Protein AF-A0A368FIL4-F1 (afdb_monomer)

Solvent-accessible surface area (backbone atoms only — not comparable to full-atom values): 5649 Å² total; per-residue (Å²): 130,75,32,66,83,40,86,49,72,51,72,52,73,48,75,58,92,94,43,82,45,78,49,76,50,57,79,51,52,62,86,80,75,32,95,77,79,68,46,59,84,88,57,95,45,74,69,54,56,28,63,70,61,33,86,84,34,40,52,98,87,36,69,73,55,84,78,60,72,45,98,85,46,69,74,75,76,82,78,77,80,80,130

Radius of gyration: 16.31 Å; Cα contacts (8 Å, |Δi|>4): 79; chains: 1; bounding box: 42×24×40 Å

Foldseek 3Di:
DLQQQFPDKDKDWDDDPPDIDIDMDTPDDCVPQPPPSDRDDDDPDLVRLCPQAHPPQQDPSHGNDNRDDDPVDDRRPPPPPDD

Mean predicted aligned error: 9.99 Å

Sequence (83 aa):
MAYSVSMNFACTYQMCSKKYYQLCLYKNNAFTENNQGKLYNPANSLSDVCADCGVPACQNALCTNAFTPGKLFPPTEKRFWIW

Structure (mmCIF, N/CA/C/O backbone):
data_AF-A0A368FIL4-F1
#
_entry.id   AF-A0A368FIL4-F1
#
loop_
_atom_site.group_PDB
_atom_site.id
_atom_site.type_symbol
_atom_site.label_atom_id
_atom_site.label_alt_id
_atom_site.label_comp_id
_atom_site.label_asym_id
_atom_site.label_entity_id
_atom_site.label_seq_id
_atom_site.pdbx_PDB_ins_code
_atom_site.Cartn_x
_atom_site.Cartn_y
_atom_site.Cartn_z
_atom_site.occupancy
_atom_site.B_iso_or_equiv
_atom_site.auth_seq_id
_atom_site.auth_comp_id
_atom_site.auth_asym_id
_atom_site.auth_atom_id
_atom_site.pdbx_PDB_model_num
ATOM 1 N N . MET A 1 1 ? -0.753 2.780 2.590 1.00 77.06 1 MET A N 1
ATOM 2 C CA . MET A 1 1 ? -1.684 2.390 1.509 1.00 77.06 1 MET A CA 1
ATOM 3 C C . MET A 1 1 ? -0.952 2.259 0.180 1.00 77.06 1 MET A C 1
ATOM 5 O O . MET A 1 1 ? -0.977 1.185 -0.383 1.00 77.06 1 MET A O 1
ATOM 9 N N . ALA A 1 2 ? -0.232 3.288 -0.283 1.00 81.50 2 ALA A N 1
ATOM 10 C CA . ALA A 1 2 ? 0.474 3.273 -1.573 1.00 81.50 2 ALA A CA 1
ATOM 11 C C . ALA A 1 2 ? 1.864 2.592 -1.561 1.00 81.50 2 ALA A C 1
ATOM 13 O O . ALA A 1 2 ? 2.726 2.953 -2.355 1.00 81.50 2 ALA A O 1
ATOM 14 N N . TYR A 1 3 ? 2.137 1.672 -0.628 1.00 84.50 3 TYR A N 1
ATOM 15 C CA . TYR A 1 3 ? 3.447 1.014 -0.597 1.00 84.50 3 TYR A CA 1
ATOM 16 C C . TYR A 1 3 ? 3.476 -0.085 -1.659 1.00 84.50 3 TYR A C 1
ATOM 18 O O . TYR A 1 3 ? 2.793 -1.090 -1.497 1.00 84.50 3 TYR A O 1
ATOM 26 N N . SER A 1 4 ? 4.247 0.119 -2.727 1.00 79.00 4 SER A N 1
ATOM 27 C CA . SER A 1 4 ? 4.284 -0.734 -3.932 1.00 79.00 4 SER A CA 1
ATOM 28 C C . SER A 1 4 ? 4.592 -2.212 -3.662 1.00 79.00 4 SER A C 1
ATOM 30 O O . SER A 1 4 ? 4.111 -3.082 -4.379 1.00 79.00 4 SER A O 1
ATOM 32 N N . VA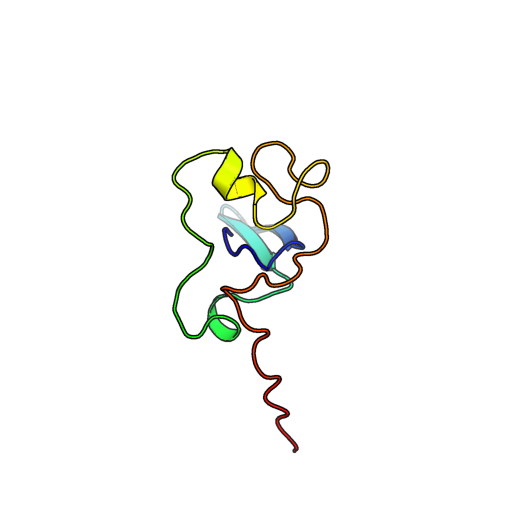L A 1 5 ? 5.334 -2.508 -2.592 1.00 77.19 5 VAL A N 1
ATOM 33 C CA . VAL A 1 5 ? 5.674 -3.880 -2.174 1.00 77.19 5 VAL A CA 1
ATOM 34 C C . VAL A 1 5 ? 4.520 -4.558 -1.409 1.00 77.19 5 VAL A C 1
ATOM 36 O O . VAL A 1 5 ? 4.482 -5.778 -1.261 1.00 77.19 5 VAL A O 1
ATOM 39 N N . SER A 1 6 ? 3.548 -3.788 -0.913 1.00 79.75 6 SER A N 1
ATOM 40 C CA . SER A 1 6 ? 2.438 -4.290 -0.101 1.00 79.75 6 SER A CA 1
ATOM 41 C C . SER A 1 6 ? 1.221 -4.610 -0.965 1.00 79.75 6 SER A C 1
ATOM 43 O O . SER A 1 6 ? 0.413 -3.741 -1.278 1.00 79.75 6 SER A O 1
ATOM 45 N N . MET A 1 7 ? 1.085 -5.879 -1.347 1.00 75.50 7 MET A N 1
ATOM 46 C CA . MET A 1 7 ? -0.008 -6.342 -2.216 1.00 75.50 7 MET A CA 1
ATOM 47 C C . MET A 1 7 ? -1.222 -6.892 -1.463 1.00 75.50 7 MET A C 1
ATOM 49 O O . MET A 1 7 ? -2.312 -6.974 -2.020 1.00 75.50 7 MET A O 1
ATOM 53 N N . ASN A 1 8 ? -1.044 -7.257 -0.191 1.00 79.44 8 ASN A N 1
ATOM 54 C CA . ASN A 1 8 ? -2.087 -7.881 0.614 1.00 79.44 8 ASN A CA 1
ATOM 55 C C . ASN A 1 8 ? -2.416 -6.998 1.811 1.00 79.44 8 ASN A C 1
ATOM 57 O O . ASN A 1 8 ? -1.530 -6.634 2.592 1.00 79.44 8 ASN A O 1
ATOM 61 N N . PHE A 1 9 ? -3.703 -6.726 1.988 1.00 87.75 9 PHE A N 1
ATOM 62 C CA . PHE A 1 9 ? -4.222 -6.048 3.160 1.00 87.75 9 PHE A CA 1
ATOM 63 C C . PHE A 1 9 ? -5.525 -6.701 3.617 1.00 87.75 9 PHE A C 1
ATOM 65 O O . PHE A 1 9 ? -6.236 -7.327 2.833 1.00 87.75 9 PHE A O 1
ATOM 72 N N . ALA A 1 10 ? -5.831 -6.553 4.898 1.00 90.06 10 ALA A N 1
ATOM 73 C CA . ALA A 1 10 ? -7.104 -6.945 5.478 1.00 90.06 10 ALA A CA 1
ATOM 74 C C . ALA 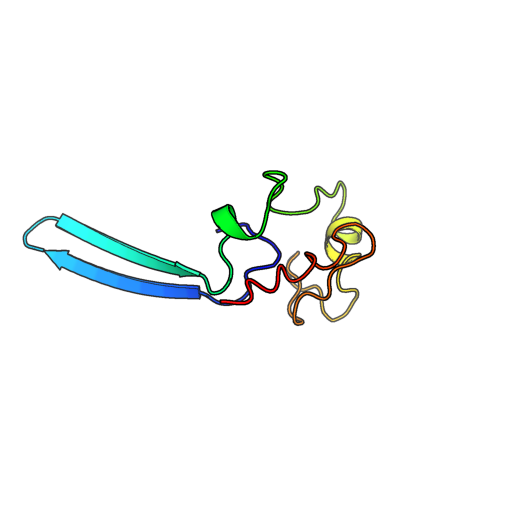A 1 10 ? -7.621 -5.786 6.321 1.00 90.06 10 ALA A C 1
ATOM 76 O O . ALA A 1 10 ? -6.868 -5.200 7.098 1.00 90.06 10 ALA A O 1
ATOM 77 N N . CYS A 1 11 ? -8.898 -5.453 6.167 1.00 93.06 11 CYS A N 1
ATOM 78 C CA . CYS A 1 11 ? -9.542 -4.421 6.962 1.00 93.06 11 CYS A CA 1
ATOM 79 C C . CYS A 1 11 ? -10.666 -5.021 7.800 1.00 93.06 11 CYS A C 1
ATOM 81 O O . CYS A 1 11 ? -11.395 -5.898 7.345 1.00 93.06 11 CYS A O 1
ATOM 83 N N . THR A 1 12 ? -10.828 -4.500 9.006 1.00 95.19 12 THR A N 1
ATOM 84 C CA . THR A 1 12 ? -12.000 -4.705 9.849 1.00 95.19 12 THR A CA 1
ATOM 85 C C . THR A 1 12 ? -12.584 -3.349 10.219 1.00 95.19 12 THR A C 1
ATOM 87 O O . THR A 1 12 ? -11.885 -2.329 10.216 1.00 95.19 12 THR A O 1
ATOM 90 N N . TYR A 1 13 ? -13.873 -3.327 10.518 1.00 96.06 13 TYR A N 1
ATOM 91 C CA . TYR A 1 13 ? -14.551 -2.144 11.012 1.00 96.06 13 TYR A CA 1
ATOM 92 C C . TYR A 1 13 ? -15.430 -2.514 12.199 1.00 96.06 13 TYR A C 1
ATOM 94 O O . TYR A 1 13 ? -15.964 -3.619 12.282 1.00 96.06 13 TYR A O 1
ATOM 102 N N . GLN A 1 14 ? -15.585 -1.574 13.123 1.00 95.62 14 GLN A N 1
ATOM 103 C CA . GLN A 1 14 ? -16.433 -1.751 14.290 1.00 95.62 14 GLN A CA 1
ATOM 104 C C . GLN A 1 14 ? -17.078 -0.424 14.677 1.00 95.62 14 GLN A C 1
ATOM 106 O O . GLN A 1 14 ? -16.431 0.623 14.717 1.00 95.62 14 GLN A O 1
ATOM 111 N N . MET A 1 15 ? -18.370 -0.476 14.989 1.00 96.00 15 MET A N 1
ATOM 112 C CA . MET A 1 15 ? -19.072 0.626 15.637 1.00 96.00 15 MET A CA 1
ATOM 113 C C . MET A 1 15 ? -18.979 0.457 17.153 1.00 96.00 15 MET A C 1
ATOM 115 O O . MET A 1 15 ? -19.399 -0.567 17.689 1.00 96.00 15 MET A O 1
ATOM 119 N N . CYS A 1 16 ? -18.464 1.472 17.845 1.00 92.62 16 CYS A N 1
ATOM 120 C CA . CYS A 1 16 ? -18.488 1.547 19.304 1.00 92.62 16 CYS A CA 1
ATOM 121 C C . CYS A 1 16 ? -19.324 2.765 19.707 1.00 92.62 16 CYS A C 1
ATOM 123 O O . CYS A 1 16 ? -18.881 3.917 19.618 1.00 92.62 16 CYS A O 1
ATOM 125 N N . SER A 1 17 ? -20.564 2.509 20.124 1.00 93.06 17 SER A N 1
ATOM 126 C CA . SER A 1 17 ? -21.582 3.530 20.396 1.00 93.06 17 SER A CA 1
ATOM 127 C C . SER A 1 17 ? -21.851 4.414 19.167 1.00 93.06 17 SER A C 1
ATOM 129 O O . SER A 1 17 ? -22.438 3.946 18.199 1.00 93.06 17 SER A O 1
ATOM 131 N N . LYS A 1 18 ? -21.420 5.684 19.179 1.00 94.00 18 LYS A N 1
ATOM 132 C CA . LYS A 1 18 ? -21.588 6.635 18.061 1.00 94.00 18 LYS A CA 1
ATOM 133 C C . LYS A 1 18 ? -20.308 6.835 17.241 1.00 94.00 18 LYS A C 1
ATOM 135 O O . LYS A 1 18 ? -20.242 7.752 16.429 1.00 94.00 18 LYS A O 1
ATOM 140 N N . LYS A 1 19 ? -19.262 6.046 17.503 1.00 93.69 19 LYS A N 1
ATOM 141 C CA . LYS A 1 19 ? -17.957 6.176 16.849 1.00 93.69 19 LYS A CA 1
ATOM 142 C C . LYS A 1 19 ? -17.722 4.999 15.912 1.00 93.69 19 LYS A C 1
ATOM 144 O O . LYS A 1 19 ? -17.880 3.846 16.309 1.00 93.69 19 LYS A O 1
ATOM 149 N N . TYR A 1 20 ? -17.316 5.316 14.691 1.00 95.56 20 TYR A N 1
ATOM 150 C CA . TYR A 1 20 ? -16.906 4.346 13.688 1.00 95.56 20 TYR A CA 1
ATOM 151 C C . TYR A 1 20 ? -15.387 4.171 13.732 1.00 95.56 20 TYR A C 1
ATOM 153 O O . TYR A 1 20 ? -14.647 5.154 13.672 1.00 95.56 20 TYR A O 1
ATOM 161 N N . TYR A 1 21 ? -14.935 2.925 13.831 1.00 95.75 21 TYR A N 1
ATOM 162 C CA . TYR A 1 21 ? -13.527 2.553 13.786 1.00 95.75 21 TYR A CA 1
ATOM 163 C C . TYR A 1 21 ? -13.271 1.678 12.564 1.00 95.75 21 TYR A C 1
ATOM 165 O O . TYR A 1 21 ? -14.017 0.735 12.307 1.00 95.75 21 TYR A O 1
ATOM 173 N N . GLN A 1 22 ? -12.187 1.967 11.849 1.00 95.88 22 GLN A N 1
ATOM 174 C CA . GLN A 1 22 ? -11.681 1.146 10.756 1.00 95.88 22 GLN A CA 1
ATOM 175 C C . GLN A 1 22 ? -10.212 0.840 11.021 1.00 95.88 22 GLN A C 1
ATOM 177 O O . GLN A 1 22 ? -9.416 1.745 11.269 1.00 95.88 22 GLN A O 1
ATOM 182 N N . LEU A 1 23 ? -9.860 -0.437 10.959 1.00 93.38 23 LEU A N 1
ATOM 183 C CA . LEU A 1 23 ? -8.497 -0.916 11.118 1.00 93.38 23 LEU A CA 1
ATOM 184 C C . LEU A 1 23 ? -8.113 -1.696 9.868 1.00 93.38 23 LEU A C 1
ATOM 186 O O . LEU A 1 23 ? -8.762 -2.684 9.546 1.00 93.38 23 LEU A O 1
ATOM 190 N N . CYS A 1 24 ? -7.051 -1.271 9.191 1.00 91.38 24 CYS A N 1
ATOM 191 C CA . CYS A 1 24 ? -6.491 -1.976 8.043 1.00 91.38 24 CYS A CA 1
ATOM 192 C C . CYS A 1 24 ? -5.055 -2.402 8.343 1.00 91.38 24 CYS A C 1
ATOM 194 O O . CYS A 1 24 ? -4.210 -1.572 8.679 1.00 91.38 24 CYS A O 1
ATOM 196 N N . LEU A 1 25 ? -4.790 -3.696 8.198 1.00 89.06 25 LEU A N 1
ATOM 197 C CA . LEU A 1 25 ? -3.483 -4.314 8.353 1.00 89.06 25 LEU A CA 1
ATOM 198 C C . LEU A 1 25 ? -2.908 -4.622 6.974 1.00 89.06 25 LEU A C 1
ATOM 200 O O . LEU A 1 25 ? -3.603 -5.147 6.107 1.00 89.06 25 LEU A O 1
ATOM 204 N N . TYR A 1 26 ? -1.633 -4.308 6.793 1.00 85.94 26 TYR A N 1
ATOM 205 C CA . TYR A 1 26 ? -0.883 -4.537 5.563 1.00 85.94 26 TYR A CA 1
ATOM 206 C C . TYR A 1 26 ? 0.169 -5.608 5.833 1.00 85.94 26 TYR A C 1
ATOM 208 O O . TYR A 1 26 ? 0.818 -5.564 6.877 1.00 85.94 26 TYR A O 1
ATOM 216 N N . LYS A 1 27 ? 0.345 -6.560 4.908 1.00 80.56 27 LYS A N 1
ATOM 217 C CA . LYS A 1 27 ? 1.331 -7.642 5.072 1.00 80.56 27 LYS A CA 1
ATOM 218 C C . LYS A 1 27 ? 2.754 -7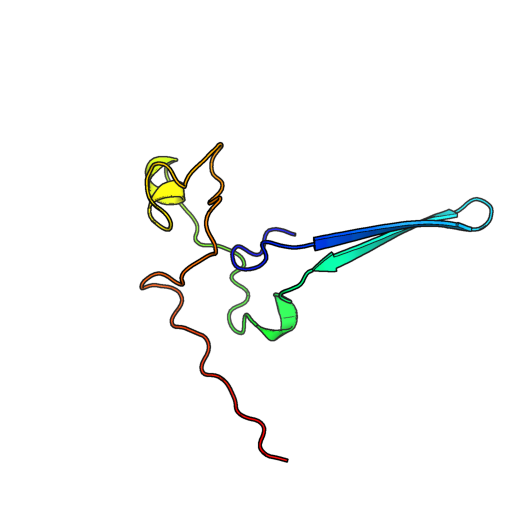.098 5.216 1.00 80.56 27 LYS A C 1
ATOM 220 O O . LYS A 1 27 ? 3.501 -7.575 6.062 1.00 80.56 27 LYS A O 1
ATOM 225 N N . ASN A 1 28 ? 3.087 -6.102 4.398 1.00 79.88 28 ASN A N 1
ATOM 226 C CA . ASN A 1 28 ? 4.381 -5.436 4.414 1.00 79.88 28 ASN A CA 1
ATOM 227 C C . ASN A 1 28 ? 4.222 -4.022 4.963 1.00 79.88 28 ASN A C 1
ATOM 229 O O . ASN A 1 28 ? 3.337 -3.269 4.527 1.00 79.88 28 ASN A O 1
ATOM 233 N N . ASN A 1 29 ? 5.090 -3.665 5.906 1.00 77.06 29 ASN A N 1
ATOM 234 C CA . ASN A 1 29 ? 5.049 -2.390 6.601 1.00 77.06 29 ASN A CA 1
ATOM 235 C C . ASN A 1 29 ? 6.096 -1.426 6.034 1.00 77.06 29 ASN A C 1
ATOM 237 O O . ASN A 1 29 ? 7.295 -1.569 6.266 1.00 77.06 29 ASN A O 1
ATOM 241 N N . ALA A 1 30 ? 5.621 -0.374 5.365 1.00 75.94 30 ALA A N 1
ATOM 242 C CA . ALA A 1 30 ? 6.466 0.686 4.822 1.00 75.94 30 ALA A CA 1
ATOM 243 C C . ALA A 1 30 ? 7.305 1.410 5.889 1.00 75.94 30 ALA A C 1
ATOM 245 O O . ALA A 1 30 ? 8.347 1.959 5.566 1.00 75.94 30 ALA A O 1
ATOM 246 N N . PHE A 1 31 ? 6.874 1.436 7.151 1.00 73.94 31 PHE A N 1
ATOM 247 C CA . PHE A 1 31 ? 7.634 2.090 8.214 1.00 73.94 31 PHE A CA 1
ATOM 248 C C . PHE A 1 31 ? 8.902 1.312 8.594 1.00 73.94 31 PHE A C 1
ATOM 250 O O . PHE A 1 31 ? 9.910 1.913 8.942 1.00 73.94 31 PHE A O 1
ATOM 257 N N . THR A 1 32 ? 8.860 -0.021 8.522 1.00 72.88 32 THR A N 1
ATOM 258 C CA . THR A 1 32 ? 9.977 -0.888 8.933 1.00 72.88 32 THR A CA 1
ATOM 259 C C . THR A 1 32 ? 10.789 -1.419 7.759 1.00 72.88 32 THR A C 1
ATOM 261 O O . THR A 1 32 ? 11.967 -1.713 7.916 1.00 72.88 32 THR A O 1
ATOM 264 N N . GLU A 1 33 ? 10.171 -1.572 6.589 1.00 68.88 33 GLU A N 1
ATOM 265 C CA . GLU A 1 33 ? 10.794 -2.208 5.420 1.00 68.88 33 GLU A CA 1
ATOM 266 C C . GLU A 1 33 ? 11.364 -1.205 4.414 1.00 68.88 33 GLU A C 1
ATOM 268 O O . GLU A 1 33 ? 12.072 -1.592 3.485 1.00 68.88 33 GLU A O 1
ATOM 273 N N . ASN A 1 34 ? 11.096 0.087 4.598 1.00 69.50 34 ASN A N 1
ATOM 274 C CA . ASN A 1 34 ? 11.561 1.136 3.705 1.00 69.50 34 ASN A CA 1
ATOM 275 C C . ASN A 1 34 ? 12.343 2.206 4.473 1.00 69.50 34 ASN A C 1
ATOM 277 O O . ASN A 1 34 ? 11.812 3.221 4.920 1.00 69.50 34 ASN A O 1
ATOM 281 N N . ASN A 1 35 ? 13.655 1.989 4.546 1.00 61.81 35 ASN A N 1
ATOM 282 C CA . ASN A 1 35 ? 14.610 2.879 5.212 1.00 61.81 35 ASN A CA 1
ATOM 283 C C . ASN A 1 35 ? 14.802 4.235 4.506 1.00 61.81 35 ASN A C 1
ATOM 285 O O . 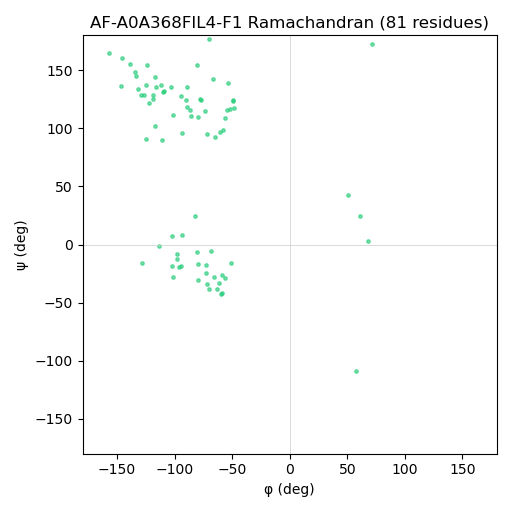ASN A 1 35 ? 15.533 5.085 5.002 1.00 61.81 35 ASN A O 1
ATOM 289 N N . GLN A 1 36 ? 14.191 4.436 3.336 1.00 67.31 36 GLN A N 1
ATOM 290 C CA . GLN A 1 36 ? 14.404 5.606 2.480 1.00 67.31 36 GLN A CA 1
ATOM 291 C C . GLN A 1 36 ? 13.156 6.496 2.371 1.00 67.31 36 GLN A C 1
ATOM 293 O O . GLN A 1 36 ? 13.182 7.496 1.657 1.00 67.31 36 GLN A O 1
ATOM 298 N N . GLY A 1 37 ? 12.045 6.124 3.019 1.00 71.25 37 GLY A N 1
ATOM 299 C CA . GLY A 1 37 ? 10.774 6.854 2.947 1.00 71.25 37 GLY A CA 1
ATOM 300 C C . GLY A 1 37 ? 10.072 6.811 1.579 1.00 71.25 37 GLY A C 1
ATOM 301 O O . GLY A 1 37 ? 9.009 7.402 1.414 1.00 71.25 37 GLY A O 1
ATOM 302 N N . LYS A 1 38 ? 10.614 6.090 0.587 1.00 75.56 38 LYS A N 1
ATOM 303 C CA . LYS A 1 38 ? 10.048 5.968 -0.769 1.00 75.56 38 LYS A CA 1
ATOM 304 C C . LYS A 1 38 ? 8.998 4.861 -0.874 1.00 75.56 38 LYS A C 1
ATOM 306 O O . LYS A 1 38 ? 9.335 3.688 -0.784 1.00 75.56 38 LYS A O 1
ATOM 311 N N . LEU A 1 39 ? 7.726 5.210 -1.049 1.00 79.69 39 LEU A N 1
ATOM 312 C CA . LEU A 1 39 ? 6.635 4.222 -1.074 1.00 79.69 39 LEU A CA 1
ATOM 313 C C . LEU A 1 39 ? 6.501 3.486 -2.421 1.00 79.69 39 LEU A C 1
ATOM 315 O O . LEU A 1 39 ? 6.081 2.329 -2.468 1.00 79.69 39 LEU A O 1
ATOM 319 N N . TYR A 1 40 ? 6.853 4.150 -3.514 1.00 79.00 40 TYR A N 1
ATOM 320 C CA . TYR A 1 40 ? 6.759 3.644 -4.881 1.00 79.00 40 TYR A CA 1
ATOM 321 C C . TYR A 1 40 ? 7.749 4.401 -5.772 1.00 79.00 40 TYR A C 1
ATOM 323 O O . TYR A 1 40 ? 8.256 5.459 -5.385 1.00 79.00 40 TYR A O 1
ATOM 331 N N . ASN A 1 41 ? 8.020 3.863 -6.961 1.00 76.81 41 ASN A N 1
ATOM 332 C CA . ASN A 1 41 ? 8.805 4.555 -7.976 1.00 76.81 41 ASN A CA 1
ATOM 333 C C . ASN A 1 41 ? 7.931 5.602 -8.682 1.00 76.81 41 ASN A C 1
ATOM 335 O O . ASN A 1 41 ? 6.863 5.250 -9.186 1.00 76.81 41 ASN A O 1
ATOM 339 N N . PRO A 1 42 ? 8.336 6.882 -8.725 1.00 78.50 42 PRO A N 1
ATOM 340 C CA . PRO A 1 42 ? 7.651 7.860 -9.552 1.00 78.50 42 PRO A CA 1
ATOM 341 C C . PRO A 1 42 ? 7.846 7.514 -11.031 1.00 78.50 42 PRO A C 1
ATOM 343 O O . PRO A 1 42 ? 8.925 7.099 -11.451 1.00 78.50 42 PRO A O 1
ATOM 346 N N . ALA A 1 43 ? 6.797 7.723 -11.810 1.00 80.31 43 ALA A N 1
ATOM 347 C CA . ALA A 1 43 ? 6.746 7.444 -13.235 1.00 80.31 43 ALA A CA 1
ATOM 348 C C . ALA A 1 43 ? 6.137 8.652 -13.953 1.00 80.31 43 ALA A C 1
ATOM 350 O O . ALA A 1 43 ? 5.247 9.309 -13.410 1.00 80.31 43 ALA A O 1
ATOM 351 N N . ASN A 1 44 ? 6.612 8.941 -15.166 1.00 84.25 44 ASN A N 1
ATOM 352 C CA . ASN A 1 44 ? 6.143 10.083 -15.959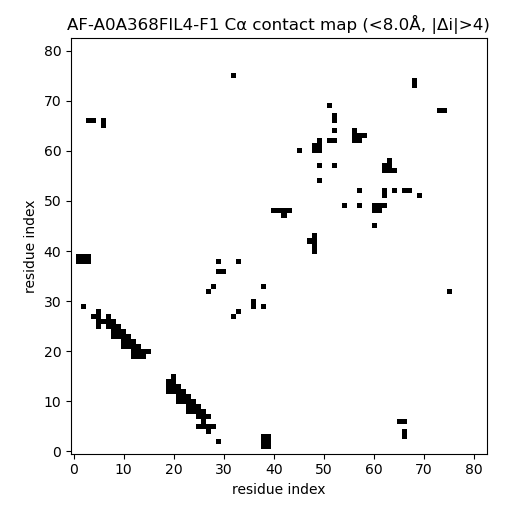 1.00 84.25 44 ASN A CA 1
ATOM 353 C C . ASN A 1 44 ? 5.092 9.674 -17.001 1.00 84.25 44 ASN A C 1
ATOM 355 O O . ASN A 1 44 ? 4.427 10.528 -17.583 1.00 84.25 44 ASN A O 1
ATOM 359 N N . SER A 1 45 ? 4.937 8.373 -17.241 1.00 82.12 45 SER A N 1
ATOM 360 C CA . SER A 1 45 ? 3.995 7.814 -18.202 1.00 82.12 45 SER A CA 1
ATOM 361 C C . SER A 1 45 ? 3.433 6.477 -17.720 1.00 82.12 45 SER A C 1
ATOM 363 O O . SER A 1 45 ? 4.023 5.793 -16.883 1.00 82.12 45 SER A O 1
ATOM 365 N N . LEU A 1 46 ? 2.293 6.072 -18.279 1.00 74.81 46 LEU A N 1
ATOM 366 C CA . LEU A 1 46 ? 1.671 4.775 -17.987 1.00 74.81 46 LEU A CA 1
ATOM 367 C C . LEU A 1 46 ? 2.585 3.599 -18.375 1.00 74.81 46 LEU A C 1
ATOM 369 O O . LEU A 1 46 ? 2.607 2.583 -17.686 1.00 74.81 46 LEU A O 1
ATOM 373 N N . SER A 1 47 ? 3.387 3.761 -19.432 1.00 76.62 47 SER A N 1
ATOM 374 C CA . SER A 1 47 ? 4.432 2.806 -19.814 1.00 76.62 47 SER A CA 1
ATOM 375 C C . SER A 1 47 ? 5.520 2.666 -18.751 1.00 76.62 47 SER A C 1
ATOM 377 O O . SER A 1 47 ? 5.958 1.547 -18.499 1.00 76.62 47 SER A O 1
ATOM 379 N N . ASP A 1 48 ? 5.911 3.761 -18.092 1.00 79.50 48 ASP A N 1
ATOM 380 C CA . ASP A 1 48 ? 6.913 3.727 -17.018 1.00 79.50 48 ASP A CA 1
ATOM 381 C C . ASP A 1 48 ? 6.358 3.041 -15.764 1.00 79.50 48 ASP A C 1
ATOM 383 O O . ASP A 1 48 ? 7.061 2.262 -15.131 1.00 79.50 48 ASP A O 1
ATOM 387 N N . VAL A 1 49 ? 5.078 3.270 -15.435 1.00 78.31 49 VAL A N 1
ATOM 388 C CA . VAL A 1 49 ? 4.401 2.578 -14.320 1.00 78.31 49 VAL A CA 1
ATOM 389 C C . VAL A 1 49 ? 4.410 1.064 -14.537 1.00 78.31 49 VAL A C 1
ATOM 391 O O . VAL A 1 49 ? 4.661 0.295 -13.613 1.00 78.31 49 VAL A O 1
ATOM 394 N N . CYS A 1 50 ? 4.157 0.627 -15.771 1.00 76.75 50 CYS A N 1
ATOM 395 C CA . CYS A 1 50 ? 4.122 -0.788 -16.119 1.00 76.75 50 CYS A CA 1
ATOM 396 C C . CYS A 1 50 ? 5.509 -1.409 -16.346 1.00 76.75 50 CYS A C 1
ATOM 398 O O . CYS A 1 50 ? 5.587 -2.623 -16.536 1.00 76.75 50 CYS A O 1
ATOM 400 N N . ALA A 1 51 ? 6.598 -0.632 -16.337 1.00 76.06 51 ALA A N 1
ATOM 401 C CA . ALA A 1 51 ? 7.943 -1.148 -16.595 1.00 76.06 51 ALA A CA 1
ATOM 402 C C . ALA A 1 51 ? 8.424 -2.125 -15.507 1.00 76.06 51 ALA A C 1
ATOM 404 O O . ALA A 1 51 ? 9.190 -3.042 -15.804 1.00 76.06 51 ALA A O 1
ATOM 405 N N . ASP A 1 52 ? 7.931 -1.972 -14.274 1.00 71.69 52 ASP A N 1
ATOM 406 C CA . ASP A 1 52 ? 8.333 -2.799 -13.129 1.00 71.69 52 ASP A CA 1
ATOM 407 C C . ASP A 1 52 ? 7.768 -4.236 -13.189 1.00 71.69 52 ASP A C 1
ATOM 409 O O . ASP A 1 52 ? 8.360 -5.151 -12.617 1.00 71.69 52 ASP A O 1
ATOM 413 N N . CYS A 1 53 ? 6.656 -4.468 -13.900 1.00 75.62 53 CYS A N 1
ATOM 414 C CA . CYS A 1 53 ? 6.003 -5.784 -13.994 1.00 75.62 53 CYS A CA 1
ATOM 415 C C . CYS A 1 53 ? 5.719 -6.284 -15.418 1.00 75.62 53 CYS A C 1
ATOM 417 O O . CYS A 1 53 ? 5.476 -7.478 -15.602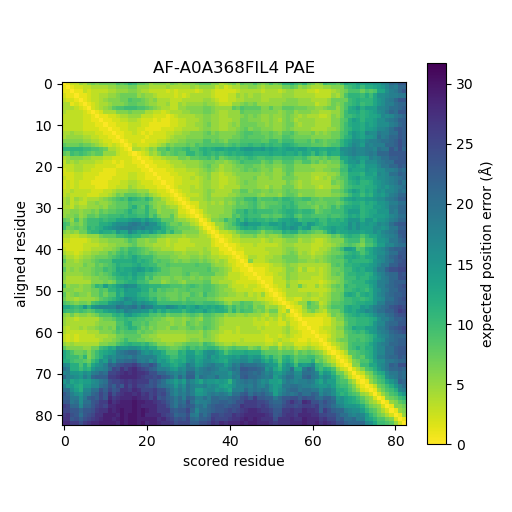 1.00 75.62 53 CYS A O 1
ATOM 419 N N . GLY A 1 54 ? 5.771 -5.410 -16.424 1.00 69.69 54 GLY A N 1
ATOM 420 C CA . GLY A 1 54 ? 5.507 -5.737 -17.823 1.00 69.69 54 GLY A CA 1
ATOM 421 C C . GLY A 1 54 ? 4.035 -6.034 -18.148 1.00 69.69 54 GLY A C 1
ATOM 422 O O . GLY A 1 54 ? 3.162 -6.133 -17.284 1.00 69.69 54 GLY A O 1
ATOM 423 N N . VAL A 1 55 ? 3.745 -6.183 -19.442 1.00 65.06 55 VAL A N 1
ATOM 424 C CA . VAL A 1 55 ? 2.440 -6.636 -19.963 1.00 65.06 55 VAL A CA 1
ATOM 425 C C . VAL A 1 55 ? 2.471 -8.169 -20.060 1.00 65.06 55 VAL A C 1
ATOM 427 O O . VAL A 1 55 ? 3.480 -8.699 -20.526 1.00 65.06 55 VAL A O 1
ATOM 430 N N . PRO A 1 56 ? 1.424 -8.912 -19.636 1.00 75.50 56 PRO A N 1
ATOM 431 C CA . PRO A 1 56 ? 0.066 -8.482 -19.262 1.00 75.50 56 PRO A CA 1
ATOM 432 C C . PRO A 1 56 ? -0.146 -8.212 -17.763 1.00 75.50 56 PRO A C 1
ATOM 434 O O . PRO A 1 56 ? -1.280 -8.026 -17.325 1.00 75.50 56 PRO A O 1
ATOM 437 N N . ALA A 1 57 ? 0.919 -8.228 -16.961 1.00 79.62 57 ALA A N 1
ATOM 438 C CA . ALA A 1 57 ? 0.813 -8.133 -15.509 1.00 79.62 57 ALA A CA 1
ATOM 439 C C . ALA A 1 57 ? 0.434 -6.727 -15.008 1.00 79.62 57 ALA A C 1
ATOM 441 O O . ALA A 1 57 ? -0.035 -6.597 -13.879 1.00 79.62 57 ALA A O 1
ATOM 442 N N . CYS A 1 58 ? 0.582 -5.691 -15.835 1.00 82.50 58 CYS A N 1
ATOM 443 C CA . CYS A 1 58 ? 0.096 -4.346 -15.549 1.00 82.50 58 CYS A CA 1
ATOM 444 C C . CYS A 1 58 ? -1.370 -4.169 -15.981 1.00 82.50 58 CYS A C 1
ATOM 446 O O . CYS A 1 58 ? -1.681 -4.212 -17.173 1.00 82.50 58 CYS A O 1
ATOM 448 N N . GLN A 1 59 ? -2.270 -3.927 -15.027 1.00 84.00 59 GLN A N 1
ATOM 449 C CA . GLN A 1 59 ? -3.688 -3.649 -15.274 1.00 84.00 59 GLN A CA 1
ATOM 450 C C . GLN A 1 59 ? -4.102 -2.383 -14.526 1.00 84.00 59 GLN A C 1
ATOM 452 O O . GLN A 1 59 ? -3.861 -2.270 -13.329 1.00 84.00 59 GLN A O 1
ATOM 457 N N . ASN A 1 60 ? -4.727 -1.422 -15.216 1.00 83.56 60 ASN A N 1
ATOM 458 C CA . ASN A 1 60 ? -5.173 -0.151 -14.622 1.00 83.56 60 ASN A CA 1
ATOM 459 C C . ASN A 1 60 ? -4.074 0.578 -13.820 1.00 83.56 60 ASN A C 1
ATOM 461 O O . ASN A 1 60 ? -4.332 1.077 -12.728 1.00 83.56 60 ASN 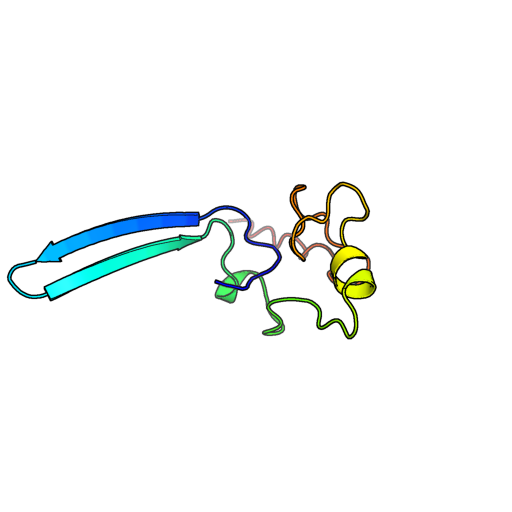A O 1
ATOM 465 N N . ALA A 1 61 ? -2.847 0.616 -14.356 1.00 80.12 61 ALA A N 1
ATOM 466 C CA . ALA A 1 61 ? -1.668 1.191 -13.696 1.00 80.12 61 ALA A CA 1
ATOM 467 C C . ALA A 1 61 ? -1.279 0.510 -12.361 1.00 80.12 61 ALA A C 1
ATOM 469 O O . ALA A 1 61 ? -0.622 1.120 -11.519 1.00 80.12 61 ALA A O 1
ATOM 470 N N . LEU A 1 62 ? -1.657 -0.760 -12.171 1.00 81.69 62 LEU A N 1
ATOM 471 C CA . LEU A 1 62 ? -1.266 -1.595 -11.037 1.00 81.69 62 LEU A CA 1
ATOM 472 C C . LEU A 1 62 ? -0.625 -2.898 -11.518 1.00 81.69 62 LEU A C 1
ATOM 474 O O . LEU A 1 62 ? -1.127 -3.557 -12.430 1.00 81.69 62 LEU A O 1
ATOM 47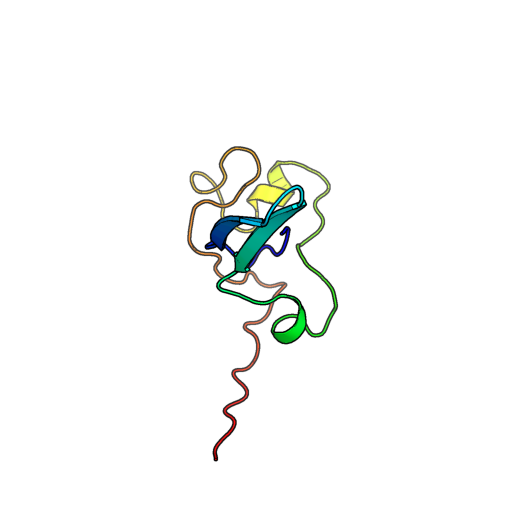8 N N . CYS A 1 63 ? 0.460 -3.298 -10.864 1.00 80.94 63 CYS A N 1
ATOM 479 C CA . CYS A 1 63 ? 1.056 -4.613 -11.065 1.00 80.94 63 CYS A CA 1
ATOM 480 C C . CYS A 1 63 ? 0.233 -5.682 -10.330 1.00 80.94 63 CYS A C 1
ATOM 482 O O . CYS A 1 63 ? -0.017 -5.576 -9.131 1.00 80.94 63 CYS A O 1
ATOM 484 N N . THR A 1 64 ? -0.208 -6.701 -11.067 1.00 82.88 64 THR A N 1
ATOM 485 C CA . THR A 1 64 ? -1.070 -7.793 -10.572 1.00 82.88 64 THR A CA 1
ATOM 486 C C . THR A 1 64 ? -0.287 -9.042 -10.170 1.00 82.88 64 THR A C 1
ATOM 488 O O . THR A 1 64 ? -0.781 -9.875 -9.410 1.00 82.88 64 THR A O 1
ATOM 491 N N . ASN A 1 65 ? 0.945 -9.179 -10.654 1.00 75.31 65 ASN A N 1
ATOM 492 C CA . ASN A 1 65 ? 1.882 -10.210 -10.231 1.00 75.31 65 ASN A CA 1
ATOM 493 C C . ASN A 1 65 ? 2.565 -9.822 -8.917 1.00 75.31 65 ASN A C 1
ATOM 495 O O . ASN A 1 65 ? 2.715 -8.641 -8.609 1.00 75.31 65 ASN A O 1
ATOM 499 N N . ALA A 1 66 ? 3.006 -10.834 -8.160 1.00 64.50 66 ALA A N 1
ATOM 500 C CA . ALA A 1 66 ? 3.832 -10.621 -6.977 1.00 64.50 66 ALA A CA 1
ATOM 501 C C . ALA A 1 66 ? 4.996 -9.678 -7.321 1.00 64.50 66 ALA A C 1
ATOM 503 O O . ALA A 1 66 ? 5.750 -9.970 -8.250 1.00 64.50 66 ALA A O 1
ATOM 504 N N . PHE A 1 67 ? 5.124 -8.563 -6.595 1.00 60.03 67 PHE A N 1
ATOM 505 C CA . PHE A 1 67 ? 6.195 -7.595 -6.814 1.00 60.03 67 PHE A CA 1
ATOM 506 C C . PHE A 1 67 ? 7.555 -8.297 -6.710 1.00 60.03 67 PHE A C 1
ATOM 508 O O . PHE A 1 67 ? 7.983 -8.703 -5.628 1.00 60.03 67 PHE A O 1
ATOM 515 N N . THR A 1 68 ? 8.236 -8.452 -7.842 1.00 56.81 68 THR A N 1
ATOM 516 C CA . THR A 1 68 ? 9.658 -8.786 -7.896 1.00 56.81 68 THR A CA 1
ATOM 517 C C . THR A 1 68 ? 10.433 -7.476 -7.878 1.00 56.81 68 THR A C 1
ATOM 519 O O . THR A 1 68 ? 10.254 -6.687 -8.806 1.00 56.81 68 THR A O 1
ATOM 522 N N . PRO A 1 69 ? 11.275 -7.218 -6.861 1.00 51.66 69 PRO A N 1
ATOM 523 C CA . PRO A 1 69 ? 12.055 -5.992 -6.807 1.00 51.66 69 PRO A CA 1
ATOM 524 C C . PRO A 1 69 ? 12.865 -5.828 -8.097 1.00 51.66 69 PRO A C 1
ATOM 526 O O . PRO A 1 69 ? 13.711 -6.661 -8.424 1.00 51.66 69 PRO A O 1
ATOM 529 N N . GLY A 1 70 ? 12.566 -4.777 -8.860 1.00 51.53 70 GLY A N 1
ATOM 530 C CA . GLY A 1 70 ? 13.370 -4.382 -10.011 1.00 51.53 70 GLY A CA 1
ATOM 531 C C . GLY A 1 70 ? 14.724 -3.810 -9.578 1.00 51.53 70 GLY A C 1
ATOM 532 O O . GLY A 1 70 ? 14.983 -3.596 -8.395 1.00 51.53 70 GLY A O 1
ATOM 533 N N . LYS A 1 71 ? 15.578 -3.480 -10.556 1.00 46.47 71 LYS A N 1
ATOM 534 C CA . LYS A 1 71 ? 16.954 -2.958 -10.374 1.00 46.47 71 LYS A CA 1
ATOM 535 C C . LYS A 1 71 ? 17.099 -1.757 -9.413 1.00 46.47 71 LYS A C 1
ATOM 537 O O . LYS A 1 71 ? 18.219 -1.443 -9.026 1.00 46.47 71 LYS A O 1
ATOM 542 N N . LEU A 1 72 ? 16.007 -1.073 -9.062 1.00 44.12 72 LEU A N 1
ATOM 543 C CA . LEU A 1 72 ? 15.992 0.157 -8.260 1.00 44.12 72 LEU A CA 1
ATOM 544 C C . LEU A 1 72 ? 15.586 -0.045 -6.790 1.00 44.12 72 LEU A C 1
ATOM 546 O O . LEU A 1 72 ? 15.912 0.802 -5.962 1.00 44.12 72 LEU A O 1
ATOM 550 N N . PHE A 1 73 ? 14.944 -1.167 -6.453 1.00 48.56 73 PHE A N 1
ATOM 551 C CA . PHE A 1 73 ? 14.798 -1.624 -5.073 1.00 48.56 73 PHE A CA 1
ATO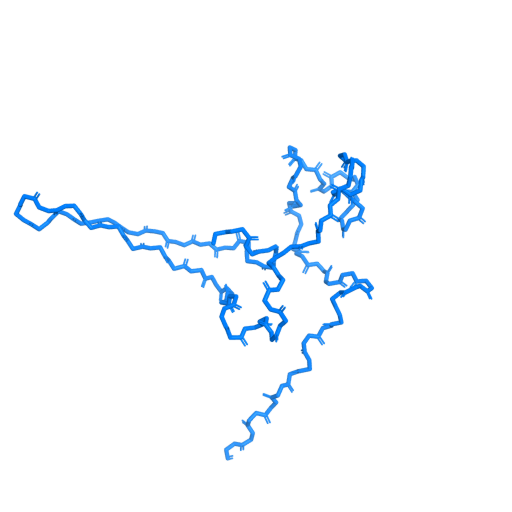M 552 C C . PHE A 1 73 ? 15.645 -2.885 -4.933 1.00 48.56 73 PHE A C 1
ATOM 554 O O . PHE A 1 73 ? 15.142 -3.976 -5.203 1.00 48.56 73 PHE A O 1
ATOM 561 N N . PRO A 1 74 ? 16.938 -2.783 -4.565 1.00 46.25 74 PRO A N 1
ATOM 562 C CA . PRO A 1 74 ? 17.675 -3.982 -4.205 1.00 46.25 74 PRO A CA 1
ATOM 563 C C . PRO A 1 74 ? 16.875 -4.711 -3.115 1.00 46.25 74 PRO A C 1
ATOM 565 O O . PRO A 1 74 ? 16.302 -4.039 -2.249 1.00 46.25 74 PRO A O 1
ATOM 568 N N . PRO A 1 75 ? 16.774 -6.053 -3.167 1.00 46.69 75 PRO A N 1
ATOM 569 C CA . PRO A 1 75 ? 16.126 -6.804 -2.105 1.00 46.69 75 PRO A CA 1
ATOM 570 C C . PRO A 1 75 ? 16.712 -6.326 -0.783 1.00 46.69 75 PRO A C 1
ATOM 572 O O . PRO A 1 75 ? 17.934 -6.298 -0.626 1.00 46.69 75 PRO A O 1
ATOM 575 N N . THR A 1 76 ? 15.846 -5.880 0.127 1.00 50.97 76 THR A N 1
ATOM 576 C CA . THR A 1 76 ? 16.256 -5.440 1.455 1.00 50.97 76 THR A CA 1
ATOM 577 C C . THR A 1 76 ? 17.095 -6.569 2.031 1.00 50.97 76 THR A C 1
ATOM 579 O O . THR A 1 76 ? 16.596 -7.694 2.142 1.00 50.97 76 THR A O 1
ATOM 582 N N . GLU A 1 77 ? 18.380 -6.313 2.305 1.00 44.94 77 GLU A N 1
ATOM 583 C CA . GLU A 1 77 ? 19.234 -7.296 2.963 1.00 44.94 77 GLU A CA 1
ATOM 584 C C . GLU A 1 77 ? 18.454 -7.810 4.166 1.00 44.94 77 GLU A C 1
ATOM 586 O O . GLU A 1 77 ? 18.059 -7.035 5.043 1.00 44.94 77 GLU A O 1
ATOM 591 N N . LYS A 1 78 ? 18.157 -9.112 4.165 1.00 42.09 78 LYS A N 1
ATOM 592 C CA . LYS A 1 78 ? 17.574 -9.767 5.325 1.00 42.09 78 LYS A CA 1
ATOM 593 C C . LYS A 1 78 ? 18.562 -9.536 6.461 1.00 42.09 78 LYS A C 1
ATOM 595 O O . LYS A 1 78 ? 19.558 -10.247 6.555 1.00 42.09 78 LYS A O 1
ATOM 600 N N . ARG A 1 79 ? 18.313 -8.545 7.321 1.00 39.72 79 ARG A N 1
ATOM 601 C CA . ARG A 1 79 ? 18.954 -8.492 8.632 1.00 39.72 79 ARG A CA 1
ATOM 602 C C . ARG A 1 79 ? 18.436 -9.700 9.390 1.00 39.72 79 ARG A C 1
ATOM 604 O O . ARG A 1 79 ? 17.363 -9.665 9.989 1.00 39.72 79 ARG A O 1
ATOM 611 N N . PHE A 1 80 ? 19.190 -10.789 9.294 1.00 34.81 80 PHE A N 1
ATOM 612 C CA . PHE A 1 80 ? 19.121 -11.887 10.233 1.00 34.81 80 PHE A CA 1
ATOM 613 C C . PHE A 1 80 ? 19.490 -11.306 11.596 1.00 34.81 80 PHE A C 1
ATOM 615 O O . PHE A 1 80 ? 20.662 -11.122 11.911 1.00 34.81 80 PHE A O 1
ATOM 622 N N . TRP A 1 81 ? 18.479 -10.956 12.385 1.00 31.98 81 TRP A N 1
ATOM 623 C CA . TRP A 1 81 ? 18.654 -10.835 13.822 1.00 31.98 81 TRP A CA 1
ATOM 624 C C . TRP A 1 81 ? 18.807 -12.261 14.346 1.00 31.98 81 TRP A C 1
ATOM 626 O O . TRP A 1 81 ? 17.827 -12.988 14.498 1.00 31.98 81 TRP A O 1
ATOM 636 N N . ILE A 1 82 ? 20.062 -12.683 14.489 1.00 36.84 82 ILE A N 1
ATOM 637 C CA . ILE A 1 82 ? 20.435 -13.889 15.221 1.00 36.84 82 ILE A CA 1
ATOM 638 C C . ILE A 1 82 ? 20.255 -13.518 16.697 1.00 36.84 82 ILE A C 1
ATOM 640 O O . ILE A 1 82 ? 20.906 -12.583 17.166 1.00 36.84 82 ILE A O 1
ATOM 644 N N . TRP A 1 83 ? 19.305 -14.171 17.366 1.00 41.72 83 TRP A N 1
ATOM 645 C CA . TRP A 1 83 ? 19.183 -14.161 18.825 1.00 41.72 83 TRP A CA 1
ATOM 646 C C . TRP A 1 83 ? 20.114 -15.214 19.416 1.00 41.72 83 TRP A C 1
ATOM 648 O O . TRP A 1 83 ? 20.245 -16.284 18.776 1.00 41.72 83 TRP A O 1
#

Organism: Ancylostoma caninum (NCBI:txid29170)

pLDDT: mean 73.89, std 16.63, range [31.98, 96.06]

Nearest PDB structures (foldseek):
  6wua-assembly1_g  TM=3.444E-01  e=6.132E-01  Enterococcus faecalis OG1RF
  7uct-assembly1_B  TM=4.662E-01  e=4.701E+00  Homo sapiens

Secondary structure (DSSP, 8-state):
---TT---EEEEEEEETTEEEEEEEESS-HHHH-TT---S---SSHHHHGGGT-TTTEETTEE-S-----TTSPPPP------